Protein AF-A0A968I4R5-F1 (afdb_monomer)

Solvent-accessible surface area (backbone atoms only — not comparable to full-atom values): 8556 Å² total; per-residue (Å²): 134,61,74,70,62,53,52,57,28,50,54,61,32,50,71,33,79,44,60,78,71,83,41,70,59,68,63,34,73,36,62,73,42,78,48,70,32,59,43,68,34,90,46,40,31,41,36,44,30,44,20,51,42,52,37,75,41,46,38,24,43,37,31,27,35,34,74,96,48,98,73,47,40,82,75,45,75,39,83,71,47,54,71,84,60,58,54,73,48,71,50,97,64,67,44,80,44,47,54,68,41,33,40,36,32,38,31,33,28,26,44,18,62,86,52,40,55,70,56,98,91,37,71,48,75,52,60,77,54,44,61,42,89,52,81,85,28,32,47,73,43,73,46,76,45,59,54,73,50,80,86,128

pLDDT: mean 81.91, std 16.86, range [29.95, 98.12]

Sequence (152 aa):
MNWRDACCRIVLLQGCGQTAEQYQKPVGDASKIVSTCDQRNPTDMTLYSIGGHMHLLAKSIKIELNPGTNSAKTLLHIPKWDFHWQGNYWFKTPVQIKRGDVIRTTCVFDNSVANQPVVAGKKTNPKYVMWAEATTDEMCLAILMANVKPNS

Foldseek 3Di:
DDPVQVVQLQVVQVQQVHDPVLLPDDFAPCQKRKDKGKDQAAAKKWFFKKFKAKAQQWAWKWKWKQPPDPPIDTRDTDRGDDNVRRDIDGDPGIDIDGHGIMIMMMTIGGRHQVRADQDPNRGDGTDRAGDGDDNNHIHTDMDTDIDTDDDD

Radius of gyration: 16.51 Å; Cα contacts (8 Å, |Δi|>4): 328; chains: 1; bounding box: 42×30×49 Å

Nearest PDB structures (foldseek):
  4zel-assembly1_A  TM=7.672E-01  e=1.263E-04  Homo sapiens
  4zel-assembly1_B  TM=7.825E-01  e=2.190E-04  Homo sapiens
  8dsn-assembly2_K  TM=8.058E-01  e=1.574E-04  Rattus norvegicus
  2w87-assembly2_B  TM=3.203E-01  e=5.676E-02  Cellvibrio japonicus
  3qd6-assembly2_F  TM=3.121E-01  e=5.127E-01  Homo sapiens

Mean predicted aligned error: 7.57 Å

Secondary structure (DSSP, 8-state):
--HHHHHHHHHHHHHTT--GGGG-PPTBT-S-EEEEEEEE--S-EEEEEEEEE--TTEEEEEEEESTTSTT-EEEEEESS--TT--SEEEEEEEEEE-TT-EEEEEEEE--BSTTPPEETTEEPPP----B-SSTTSB--EEEEEEEEPP--

Structure (mmCIF, N/CA/C/O backbone):
data_AF-A0A968I4R5-F1
#
_entry.id   AF-A0A968I4R5-F1
#
loop_
_atom_site.group_PDB
_atom_site.id
_atom_site.type_symbol
_atom_site.label_atom_id
_atom_site.label_alt_id
_atom_site.label_comp_id
_atom_site.label_asym_id
_atom_site.label_entity_id
_atom_site.label_seq_id
_atom_site.pdbx_PDB_ins_code
_atom_site.Cartn_x
_atom_site.Cartn_y
_atom_site.Cartn_z
_atom_site.occupancy
_atom_site.B_iso_or_equiv
_atom_site.auth_seq_id
_atom_site.auth_comp_id
_atom_site.auth_asym_id
_atom_site.auth_atom_id
_atom_site.pdbx_PDB_model_num
ATOM 1 N N . MET A 1 1 ? 23.078 14.891 -7.868 1.00 44.50 1 MET A N 1
ATOM 2 C CA . MET A 1 1 ? 21.845 14.821 -7.056 1.00 44.50 1 MET A CA 1
ATOM 3 C C . MET A 1 1 ? 21.620 16.216 -6.493 1.00 44.50 1 MET A C 1
ATOM 5 O O . MET A 1 1 ? 22.554 16.752 -5.913 1.00 44.50 1 MET A O 1
ATOM 9 N N . ASN A 1 2 ? 20.489 16.861 -6.787 1.00 36.72 2 ASN A N 1
ATOM 10 C CA . ASN A 1 2 ? 20.220 18.229 -6.334 1.00 36.72 2 ASN A CA 1
ATOM 11 C C . ASN A 1 2 ? 19.786 18.200 -4.857 1.00 36.72 2 ASN A C 1
ATOM 13 O O . ASN A 1 2 ? 19.009 17.333 -4.460 1.00 36.72 2 ASN A O 1
ATOM 17 N N . TRP A 1 3 ? 20.289 19.124 -4.039 1.00 29.95 3 TRP A N 1
ATOM 18 C CA . TRP A 1 3 ? 20.093 19.120 -2.583 1.00 29.95 3 TRP A CA 1
ATOM 19 C C . TRP A 1 3 ? 18.623 19.251 -2.158 1.00 29.95 3 TRP A C 1
ATOM 21 O O . TRP A 1 3 ? 18.229 18.705 -1.130 1.00 29.95 3 TRP A O 1
ATOM 31 N N . ARG A 1 4 ? 17.788 19.913 -2.970 1.00 35.09 4 ARG A N 1
ATOM 32 C CA . ARG A 1 4 ? 16.345 20.052 -2.699 1.00 35.09 4 ARG A CA 1
ATOM 33 C C . ARG A 1 4 ? 15.602 18.714 -2.818 1.00 35.09 4 ARG A C 1
ATOM 35 O O . ARG A 1 4 ? 14.774 18.406 -1.965 1.00 35.09 4 ARG A O 1
ATOM 42 N N . ASP A 1 5 ? 15.962 17.892 -3.803 1.00 48.47 5 ASP A N 1
ATOM 43 C CA . ASP A 1 5 ? 15.320 16.591 -4.049 1.00 48.47 5 ASP A CA 1
ATOM 44 C C . ASP A 1 5 ? 15.723 15.551 -2.996 1.00 48.47 5 ASP A C 1
ATOM 46 O O . ASP A 1 5 ? 14.932 14.681 -2.635 1.00 48.47 5 ASP A O 1
ATOM 50 N N . ALA A 1 6 ? 16.952 15.644 -2.478 1.00 49.66 6 ALA A N 1
ATOM 51 C CA . ALA A 1 6 ? 17.443 14.761 -1.423 1.00 49.66 6 ALA A CA 1
ATOM 52 C C . ALA A 1 6 ? 16.689 14.968 -0.095 1.00 49.66 6 ALA A C 1
ATOM 54 O O . ALA A 1 6 ? 16.321 13.987 0.548 1.00 49.66 6 ALA A O 1
ATOM 55 N N . CYS A 1 7 ? 16.389 16.217 0.286 1.00 51.34 7 CYS A N 1
ATOM 56 C CA . CYS A 1 7 ? 15.609 16.507 1.496 1.00 51.34 7 CYS A CA 1
ATOM 57 C C . CYS A 1 7 ? 14.186 15.936 1.431 1.00 51.34 7 CYS A C 1
ATOM 59 O O . CYS A 1 7 ? 13.752 15.295 2.385 1.00 51.34 7 CYS A O 1
ATOM 61 N N . CYS A 1 8 ? 13.469 16.127 0.316 1.00 50.28 8 CYS A N 1
ATOM 62 C CA . CYS A 1 8 ? 12.085 15.650 0.196 1.00 50.28 8 CYS A CA 1
ATOM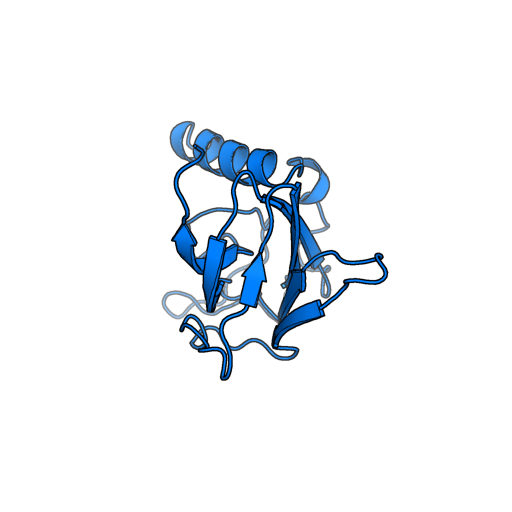 63 C C . CYS A 1 8 ? 12.001 14.114 0.310 1.00 50.28 8 CYS A C 1
ATOM 65 O O . CYS A 1 8 ? 11.150 13.576 1.019 1.00 50.28 8 CYS A O 1
ATOM 67 N N . ARG A 1 9 ? 12.971 13.407 -0.291 1.00 55.38 9 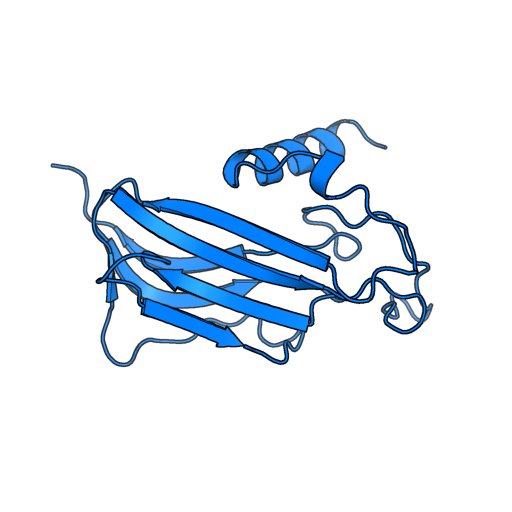ARG A N 1
ATOM 68 C CA . ARG A 1 9 ? 13.118 11.944 -0.185 1.00 55.38 9 ARG A CA 1
ATOM 69 C C . ARG A 1 9 ? 13.327 11.487 1.262 1.00 55.38 9 ARG A C 1
ATOM 71 O O . ARG A 1 9 ? 12.693 10.532 1.696 1.00 55.38 9 ARG A O 1
ATOM 78 N N . ILE A 1 10 ? 14.179 12.174 2.027 1.00 53.97 10 ILE A N 1
ATOM 79 C CA . ILE A 1 10 ? 14.470 11.832 3.432 1.00 53.97 10 ILE A CA 1
ATOM 80 C C . ILE A 1 10 ? 13.241 12.036 4.333 1.00 53.97 10 ILE A C 1
ATOM 82 O O . ILE A 1 10 ? 12.971 11.188 5.182 1.00 53.97 10 ILE A O 1
ATOM 86 N N . VAL A 1 11 ? 12.470 13.110 4.133 1.00 55.56 11 VAL A N 1
ATOM 87 C CA . VAL A 1 11 ? 11.271 13.410 4.943 1.00 55.56 11 VAL A CA 1
ATOM 88 C C . VAL A 1 11 ? 10.209 12.317 4.805 1.00 55.56 11 VAL A C 1
ATOM 90 O O . VAL A 1 11 ? 9.660 11.854 5.806 1.00 55.56 11 VAL A O 1
ATOM 93 N N . LEU A 1 12 ? 9.953 11.854 3.580 1.00 57.41 12 LEU A N 1
ATOM 94 C CA . LEU A 1 12 ? 8.987 10.784 3.334 1.00 57.41 12 LEU A CA 1
ATOM 95 C C . LEU A 1 12 ? 9.438 9.432 3.917 1.00 57.41 12 LEU A C 1
ATOM 97 O O . LEU A 1 12 ? 8.620 8.689 4.459 1.00 57.41 12 LEU A O 1
ATOM 101 N N . LEU A 1 13 ? 10.740 9.132 3.859 1.00 58.12 13 LEU A N 1
ATOM 102 C CA . LEU A 1 13 ? 11.321 7.920 4.449 1.00 58.12 13 LEU A CA 1
ATOM 103 C C . LEU A 1 13 ? 11.180 7.905 5.980 1.00 58.12 13 LEU A C 1
ATOM 105 O O . LEU A 1 13 ? 10.707 6.919 6.551 1.00 58.12 13 LEU A O 1
ATOM 109 N N . GLN A 1 14 ? 11.523 9.016 6.640 1.00 58.19 14 GLN A N 1
ATOM 110 C CA . GLN A 1 14 ? 11.457 9.143 8.099 1.00 58.19 14 GLN A CA 1
ATOM 111 C C . GLN A 1 14 ? 10.031 9.028 8.641 1.00 58.19 14 GLN A C 1
ATOM 113 O O . GLN A 1 14 ? 9.828 8.392 9.675 1.00 58.19 14 GLN A O 1
ATOM 118 N N . GLY A 1 15 ? 9.039 9.572 7.927 1.00 59.47 15 GLY A N 1
ATOM 119 C CA . GLY A 1 15 ? 7.630 9.462 8.312 1.00 59.47 15 GLY A CA 1
ATOM 120 C C . GLY A 1 15 ? 7.158 8.014 8.472 1.00 59.47 15 GLY A C 1
ATOM 121 O O . GLY A 1 15 ? 6.296 7.745 9.300 1.00 59.47 15 GLY A O 1
ATOM 122 N N . CYS A 1 16 ? 7.765 7.076 7.743 1.00 65.62 16 CYS A N 1
ATOM 123 C CA . CYS A 1 16 ? 7.453 5.647 7.760 1.00 65.62 16 CYS A CA 1
ATOM 124 C C . CYS A 1 16 ? 8.448 4.794 8.567 1.00 65.62 16 CYS A C 1
ATOM 126 O O . CYS A 1 16 ? 8.421 3.564 8.464 1.00 65.62 16 CYS A O 1
ATOM 128 N N . GLY A 1 17 ? 9.356 5.423 9.325 1.00 60.22 17 GLY A N 1
ATOM 129 C CA . GLY A 1 17 ? 10.426 4.729 10.046 1.00 60.22 17 GLY A CA 1
ATOM 130 C C . GLY A 1 17 ? 11.403 3.983 9.130 1.00 60.22 17 GLY A C 1
ATOM 131 O O . GLY A 1 17 ? 12.022 3.016 9.570 1.00 60.22 17 GLY A O 1
ATOM 132 N N . GLN A 1 18 ? 11.504 4.387 7.858 1.00 63.94 18 GLN A N 1
ATOM 133 C CA . GLN A 1 18 ? 12.402 3.779 6.880 1.00 63.94 18 GLN A CA 1
ATOM 134 C C . GLN A 1 18 ? 13.712 4.570 6.781 1.00 63.94 18 GLN A C 1
ATOM 136 O O . GLN A 1 18 ? 13.731 5.789 6.971 1.00 63.94 18 GLN A O 1
ATOM 141 N N . THR A 1 19 ? 14.805 3.892 6.436 1.00 59.62 19 THR A N 1
ATOM 142 C CA . THR A 1 19 ? 16.108 4.520 6.169 1.00 59.62 19 THR A CA 1
ATOM 143 C C . THR A 1 19 ? 16.495 4.392 4.695 1.00 59.62 19 THR A C 1
ATOM 145 O O . THR A 1 19 ? 15.963 3.552 3.964 1.00 59.62 19 THR A O 1
ATOM 148 N N . ALA A 1 20 ? 17.422 5.231 4.227 1.00 59.44 20 ALA A N 1
ATOM 149 C CA . ALA A 1 20 ? 17.877 5.197 2.835 1.00 59.44 20 ALA A CA 1
ATOM 150 C C . ALA A 1 20 ? 18.565 3.862 2.479 1.00 59.44 20 ALA A C 1
ATOM 152 O O . ALA A 1 20 ? 18.491 3.407 1.338 1.00 59.44 20 ALA A O 1
ATOM 153 N N . GLU A 1 21 ? 19.183 3.198 3.458 1.00 58.84 21 GLU A N 1
ATOM 154 C CA . GLU A 1 21 ? 19.875 1.915 3.301 1.00 58.84 21 GLU A CA 1
ATOM 155 C C . GLU A 1 21 ? 18.905 0.772 2.971 1.00 58.84 21 GLU A C 1
ATOM 157 O O . GLU A 1 21 ? 19.252 -0.133 2.215 1.00 58.84 21 GLU A O 1
ATOM 162 N N . GLN A 1 22 ? 17.656 0.829 3.453 1.00 54.50 22 GLN A N 1
ATOM 163 C CA . GLN A 1 22 ? 16.633 -0.186 3.158 1.00 54.50 22 GLN A CA 1
ATOM 164 C C . GLN A 1 22 ? 16.226 -0.215 1.670 1.00 54.50 22 GLN A C 1
ATOM 166 O O . GLN A 1 22 ? 15.666 -1.211 1.204 1.00 54.50 22 GLN A O 1
ATOM 171 N N . TYR A 1 23 ? 16.564 0.835 0.911 1.00 55.50 23 TYR A N 1
ATOM 172 C CA . TYR A 1 23 ? 16.318 0.955 -0.529 1.00 55.50 23 TYR A CA 1
ATOM 173 C C . TYR A 1 23 ? 17.567 0.701 -1.394 1.00 55.50 23 TYR A C 1
ATOM 175 O O . TYR A 1 23 ? 17.471 0.676 -2.623 1.00 55.50 23 TYR A O 1
ATOM 183 N N . GLN A 1 24 ? 18.731 0.428 -0.791 1.00 56.66 24 GLN A N 1
ATOM 184 C CA . GLN A 1 24 ? 19.964 0.052 -1.501 1.00 56.66 24 GLN A CA 1
ATOM 185 C C . GLN A 1 24 ? 19.951 -1.431 -1.920 1.00 56.66 24 GLN A C 1
ATOM 187 O O . GLN A 1 24 ? 20.823 -2.215 -1.550 1.00 56.66 24 GLN A O 1
ATOM 192 N N . LYS A 1 25 ? 18.938 -1.853 -2.687 1.00 58.56 25 LYS A N 1
ATOM 193 C CA . LYS A 1 25 ? 18.899 -3.203 -3.281 1.00 58.56 25 LYS A CA 1
ATOM 194 C C . LYS A 1 25 ? 19.614 -3.246 -4.639 1.00 58.56 25 LYS A C 1
ATOM 196 O O . LYS A 1 25 ? 19.682 -2.210 -5.305 1.00 58.56 25 LYS A O 1
ATOM 201 N N . PRO A 1 26 ? 20.113 -4.422 -5.079 1.00 57.59 26 PRO A N 1
ATOM 202 C CA . PRO A 1 26 ? 20.770 -4.563 -6.373 1.00 57.59 26 PRO A CA 1
ATOM 203 C C . PRO A 1 26 ? 19.850 -4.103 -7.501 1.00 57.59 26 PRO A C 1
ATOM 205 O O . PRO A 1 26 ? 18.714 -4.564 -7.645 1.00 57.59 26 PRO A O 1
ATOM 208 N N . VAL A 1 27 ? 20.350 -3.156 -8.283 1.00 64.19 27 VAL A N 1
ATOM 209 C CA . VAL A 1 27 ? 19.656 -2.580 -9.429 1.00 64.19 27 VAL A CA 1
ATOM 210 C C . VAL A 1 27 ? 19.505 -3.655 -10.512 1.00 64.19 27 VAL A C 1
ATOM 212 O O . VAL A 1 27 ? 20.490 -4.268 -10.903 1.00 64.19 27 VAL A O 1
ATOM 215 N N . GLY A 1 28 ? 18.286 -3.877 -11.014 1.00 60.06 28 GLY A N 1
ATOM 216 C CA . GLY A 1 28 ? 18.030 -4.733 -12.183 1.00 60.06 28 GLY A CA 1
ATOM 217 C C . GLY A 1 28 ? 17.744 -6.216 -11.918 1.00 60.06 28 GLY A C 1
ATOM 218 O O . GLY A 1 28 ? 17.086 -6.827 -12.760 1.00 60.06 28 GLY A O 1
ATOM 219 N N . ASP A 1 29 ? 18.116 -6.754 -10.751 1.00 65.94 29 ASP A N 1
ATOM 220 C CA . ASP A 1 29 ? 17.859 -8.162 -10.372 1.00 65.94 29 ASP A CA 1
ATOM 221 C C . ASP A 1 29 ? 16.721 -8.326 -9.349 1.00 65.94 29 ASP A C 1
ATOM 223 O O . ASP A 1 29 ? 16.236 -9.428 -9.083 1.00 65.94 29 ASP A O 1
ATOM 227 N N . ALA A 1 30 ? 16.257 -7.223 -8.759 1.00 68.44 30 ALA A N 1
ATOM 228 C CA . ALA A 1 30 ? 15.234 -7.244 -7.723 1.00 68.44 30 ALA A CA 1
ATOM 229 C C . ALA A 1 30 ? 13.812 -7.318 -8.317 1.00 68.44 30 ALA A C 1
ATOM 231 O O . ALA A 1 30 ? 13.104 -6.313 -8.410 1.00 68.44 30 ALA A O 1
ATOM 232 N N . SER A 1 31 ? 13.370 -8.530 -8.664 1.00 75.31 31 SER A N 1
ATOM 233 C CA . SER A 1 31 ? 11.998 -8.814 -9.128 1.00 75.31 31 SER A CA 1
ATOM 234 C C . SER A 1 31 ? 10.928 -8.707 -8.031 1.00 75.31 31 SER A C 1
ATOM 236 O O . SER A 1 31 ? 9.732 -8.689 -8.320 1.00 75.31 31 SER A O 1
ATOM 238 N N . LYS A 1 32 ? 11.345 -8.628 -6.758 1.00 84.12 32 LYS A N 1
ATOM 239 C CA . LYS A 1 32 ? 10.456 -8.430 -5.608 1.00 84.12 32 LYS A CA 1
ATOM 240 C C . LYS A 1 32 ? 11.100 -7.535 -4.551 1.00 84.12 32 LYS A C 1
ATOM 242 O O . LYS A 1 32 ? 11.882 -7.981 -3.708 1.00 84.12 32 LYS A O 1
ATOM 247 N N . ILE A 1 33 ? 10.724 -6.265 -4.565 1.00 81.94 33 ILE A N 1
ATOM 248 C CA . ILE A 1 33 ? 11.065 -5.286 -3.531 1.00 81.94 33 ILE A CA 1
ATOM 249 C C . ILE A 1 33 ? 9.817 -5.074 -2.684 1.00 81.94 33 ILE A C 1
ATOM 251 O O . ILE A 1 33 ? 8.775 -4.714 -3.218 1.00 81.94 33 ILE A O 1
ATOM 255 N N . VAL A 1 34 ? 9.912 -5.314 -1.378 1.00 84.62 34 VAL A N 1
ATOM 256 C CA . VAL A 1 34 ? 8.811 -5.079 -0.436 1.00 84.62 34 VAL A CA 1
ATOM 257 C C . VAL A 1 34 ? 9.134 -3.832 0.372 1.00 84.62 34 VAL A C 1
ATOM 259 O O . VAL A 1 34 ? 10.227 -3.739 0.925 1.00 84.62 34 VAL A O 1
ATOM 262 N N . SER A 1 35 ? 8.187 -2.902 0.431 1.00 82.31 35 SER A N 1
ATOM 263 C CA . SER A 1 35 ? 8.240 -1.706 1.271 1.00 82.31 35 SER A CA 1
ATOM 264 C C . SER A 1 35 ? 7.046 -1.711 2.218 1.00 82.31 35 SER A C 1
ATOM 266 O O . SER A 1 35 ? 5.942 -2.092 1.823 1.00 82.31 35 SER A O 1
ATOM 268 N N . THR A 1 36 ? 7.268 -1.313 3.467 1.00 85.19 36 THR A N 1
ATOM 269 C CA . THR A 1 36 ? 6.233 -1.253 4.503 1.00 85.19 36 THR A CA 1
ATOM 270 C C . THR A 1 36 ? 6.304 0.072 5.244 1.00 85.19 36 THR A C 1
ATOM 272 O O . THR A 1 36 ? 7.396 0.542 5.547 1.00 85.19 36 THR A O 1
ATOM 275 N N . CYS A 1 37 ? 5.154 0.638 5.588 1.00 86.31 37 CYS A N 1
ATOM 276 C CA . CYS A 1 37 ? 5.047 1.869 6.359 1.00 86.31 37 CYS A CA 1
ATOM 277 C C . CYS A 1 37 ? 3.942 1.740 7.407 1.00 86.31 37 CYS A C 1
ATOM 279 O O . CYS A 1 37 ? 2.782 1.544 7.040 1.00 86.31 37 CYS A O 1
ATOM 281 N N . ASP A 1 38 ? 4.300 1.883 8.683 1.00 89.75 38 ASP A N 1
ATOM 282 C CA . ASP A 1 38 ? 3.351 1.905 9.797 1.00 89.75 38 ASP A CA 1
ATOM 283 C C . ASP A 1 38 ? 3.100 3.342 10.234 1.00 89.75 38 ASP A C 1
ATOM 285 O O . ASP A 1 38 ? 4.019 4.052 10.634 1.00 89.75 38 ASP A O 1
ATOM 289 N N . GLN A 1 39 ? 1.838 3.753 10.194 1.00 89.25 39 GLN A N 1
ATOM 290 C CA . GLN A 1 39 ? 1.386 5.056 10.657 1.00 89.25 39 GLN A CA 1
ATOM 291 C C . GLN A 1 39 ? 0.508 4.872 11.884 1.00 89.25 39 GLN A C 1
ATOM 293 O O . GLN A 1 39 ? -0.572 4.281 11.810 1.00 89.25 39 GLN A O 1
ATOM 298 N N . ARG A 1 40 ? 0.966 5.382 13.030 1.00 91.56 40 ARG A N 1
ATOM 299 C CA . ARG A 1 40 ? 0.148 5.414 14.242 1.00 91.56 40 ARG A CA 1
ATOM 300 C C . ARG A 1 40 ? -0.789 6.607 14.181 1.00 91.56 40 ARG A C 1
ATOM 302 O O . ARG A 1 40 ? -0.353 7.750 14.091 1.00 91.56 40 ARG A O 1
ATOM 309 N N . ASN A 1 41 ? -2.077 6.333 14.280 1.00 91.25 41 ASN A N 1
ATOM 310 C CA . ASN A 1 41 ? -3.105 7.344 14.199 1.00 91.25 41 ASN A CA 1
ATOM 311 C C . ASN A 1 41 ? -3.124 8.236 15.464 1.00 91.25 41 ASN A C 1
ATOM 313 O O . ASN A 1 41 ? -3.319 7.716 16.568 1.00 91.25 41 ASN A O 1
ATOM 317 N N . PRO A 1 42 ? -2.948 9.566 15.357 1.00 90.19 42 PRO A N 1
ATOM 318 C CA . PRO A 1 42 ? -2.836 10.439 16.527 1.00 90.19 42 PRO A CA 1
ATOM 319 C C . PRO A 1 42 ? -4.180 10.829 17.162 1.00 90.19 42 PRO A C 1
ATOM 321 O O . PRO A 1 42 ? -4.173 11.394 18.259 1.00 90.19 42 PRO A O 1
ATOM 324 N N . THR A 1 43 ? -5.314 10.555 16.510 1.00 93.12 43 THR A N 1
ATOM 325 C CA . THR A 1 43 ? -6.644 11.037 16.926 1.00 93.12 43 THR A CA 1
ATOM 326 C C . THR A 1 43 ? -7.773 10.137 16.423 1.00 93.12 43 THR A C 1
ATOM 328 O O . THR A 1 43 ? -7.590 9.407 15.461 1.00 93.12 43 THR A O 1
ATOM 331 N N . ASP A 1 44 ? -8.952 10.168 17.036 1.00 95.12 44 ASP A N 1
ATOM 332 C CA . ASP A 1 44 ? -10.096 9.394 16.548 1.00 95.12 44 ASP A CA 1
ATOM 333 C C . ASP A 1 44 ? -10.566 9.905 15.173 1.00 95.12 44 ASP A C 1
ATOM 335 O O . ASP A 1 44 ? -10.759 11.103 14.964 1.00 95.12 44 ASP A O 1
ATOM 339 N N . MET A 1 45 ? -10.821 8.996 14.230 1.00 95.44 45 MET A N 1
ATOM 340 C CA . MET A 1 45 ? -11.368 9.348 12.919 1.00 95.44 45 MET A CA 1
ATOM 341 C C . MET A 1 45 ? -12.386 8.323 12.410 1.00 95.44 45 MET A C 1
ATOM 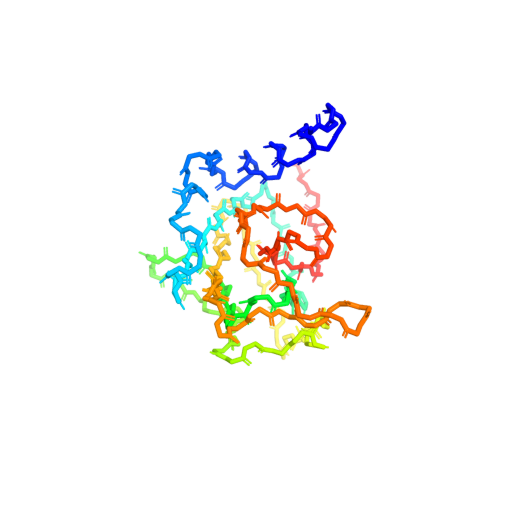343 O O . MET A 1 45 ? -12.393 7.151 12.792 1.00 95.44 45 MET A O 1
ATOM 347 N N . THR A 1 46 ? -13.254 8.771 11.508 1.00 97.25 46 THR A N 1
ATOM 348 C CA . THR A 1 46 ? -14.152 7.907 10.736 1.00 97.25 46 THR A CA 1
ATOM 349 C C . THR A 1 46 ? -13.711 7.910 9.280 1.00 97.25 46 THR A C 1
ATOM 351 O O . THR A 1 46 ? -13.777 8.943 8.619 1.00 97.25 46 THR A O 1
ATOM 354 N N . LEU A 1 47 ? -13.269 6.755 8.791 1.00 97.00 47 LEU A N 1
ATOM 355 C CA . LEU A 1 47 ? -12.747 6.546 7.446 1.00 97.00 47 LEU A CA 1
ATOM 356 C C . LEU A 1 47 ? -13.873 6.156 6.474 1.00 97.00 47 LEU A C 1
ATOM 358 O O . LEU A 1 47 ? -14.570 5.164 6.697 1.00 97.00 47 LEU A O 1
ATOM 362 N N . TYR A 1 48 ? -14.023 6.911 5.383 1.00 97.94 48 TYR A N 1
ATOM 363 C CA . TYR A 1 48 ? -15.080 6.718 4.376 1.00 97.94 48 TYR A CA 1
ATOM 364 C C . TYR A 1 48 ? -14.580 6.057 3.096 1.00 97.94 48 TYR A C 1
ATOM 366 O O . TYR A 1 48 ? -15.267 5.207 2.526 1.00 97.94 48 TYR A O 1
ATOM 374 N N . SER A 1 49 ? -13.374 6.411 2.660 1.00 97.81 49 SER A N 1
ATOM 375 C CA . SER A 1 49 ? -12.726 5.776 1.518 1.00 97.81 49 SER A CA 1
ATOM 376 C C . SER A 1 49 ? -11.229 5.643 1.733 1.00 97.81 49 SER A C 1
ATOM 378 O O . SER A 1 49 ? -10.632 6.354 2.546 1.00 97.81 49 SER A O 1
ATOM 380 N N . ILE A 1 50 ? -10.632 4.736 0.971 1.00 97.50 50 ILE A N 1
ATOM 381 C CA . ILE A 1 50 ? -9.202 4.471 0.975 1.00 97.50 50 ILE A CA 1
ATOM 382 C C . ILE A 1 50 ? -8.686 4.331 -0.456 1.00 97.50 50 ILE A C 1
ATOM 384 O O . ILE A 1 50 ? -9.326 3.692 -1.287 1.00 97.50 50 ILE A O 1
ATOM 388 N N . GLY A 1 51 ? -7.536 4.921 -0.744 1.00 96.56 51 GLY A N 1
ATOM 389 C CA . GLY A 1 51 ? -6.827 4.800 -2.011 1.00 96.56 51 GLY A CA 1
ATOM 390 C C . GLY A 1 51 ? -5.421 4.262 -1.788 1.00 96.56 51 GLY A C 1
ATOM 391 O O . GLY A 1 51 ? -4.809 4.504 -0.746 1.00 96.56 51 GLY A O 1
ATOM 392 N N . GLY A 1 52 ? -4.914 3.524 -2.769 1.00 94.38 52 GLY A N 1
ATOM 393 C CA . GLY A 1 52 ? -3.487 3.252 -2.888 1.00 94.38 52 GLY A CA 1
ATOM 394 C C . GLY A 1 52 ? -2.851 4.258 -3.839 1.00 94.38 52 GLY A C 1
ATOM 395 O O . GLY A 1 52 ? -3.494 4.645 -4.811 1.00 94.38 52 GLY A O 1
ATOM 396 N N . HIS A 1 53 ? -1.607 4.658 -3.586 1.00 91.69 53 HIS A N 1
ATOM 397 C CA . HIS A 1 53 ? -0.824 5.430 -4.549 1.00 91.69 53 HIS A CA 1
ATOM 398 C C . HIS A 1 53 ? 0.572 4.841 -4.721 1.00 91.69 53 HIS A C 1
ATOM 400 O O . HIS A 1 53 ? 1.339 4.742 -3.757 1.00 91.69 53 HIS A O 1
ATOM 406 N N . MET A 1 54 ? 0.875 4.428 -5.952 1.00 90.06 54 MET A N 1
ATOM 407 C CA . MET A 1 54 ? 2.147 3.817 -6.345 1.00 90.06 54 MET A CA 1
ATOM 408 C C . MET A 1 54 ? 2.499 4.176 -7.790 1.00 90.06 54 MET A C 1
ATOM 410 O O . MET A 1 54 ? 1.595 4.468 -8.575 1.00 90.06 54 MET A O 1
ATOM 414 N N . HIS A 1 55 ? 3.779 4.122 -8.171 1.00 89.38 55 HIS A N 1
ATOM 415 C CA . HIS A 1 55 ? 4.201 4.444 -9.537 1.00 89.38 55 HIS A CA 1
ATOM 416 C C . HIS A 1 55 ? 4.296 3.180 -10.413 1.00 89.38 55 HIS A C 1
ATOM 418 O O . HIS A 1 55 ? 3.478 2.265 -10.294 1.00 89.38 55 HIS A O 1
ATOM 424 N N . LEU A 1 56 ? 5.198 3.174 -11.396 1.00 87.69 56 LEU A N 1
ATOM 425 C CA . LEU A 1 56 ? 5.134 2.289 -12.562 1.00 87.69 56 LEU A CA 1
ATOM 426 C C . LEU A 1 56 ? 5.735 0.897 -12.320 1.00 87.69 56 LEU A C 1
ATOM 428 O O . LEU A 1 56 ? 5.390 -0.045 -13.032 1.00 87.69 56 LEU A O 1
ATOM 432 N N . LEU A 1 57 ? 6.609 0.738 -11.324 1.00 89.38 57 LEU A N 1
ATOM 433 C CA . LEU A 1 57 ? 7.207 -0.554 -10.963 1.00 89.38 57 LEU A CA 1
ATOM 434 C C . LEU A 1 57 ? 6.341 -1.346 -9.977 1.00 89.38 57 LEU A C 1
ATOM 436 O O . LEU A 1 57 ? 6.656 -2.493 -9.651 1.00 89.38 57 LEU A O 1
ATOM 440 N N . ALA A 1 58 ? 5.257 -0.743 -9.496 1.00 90.38 58 ALA A N 1
ATOM 441 C CA . ALA A 1 58 ? 4.317 -1.320 -8.555 1.00 90.38 58 ALA A CA 1
ATOM 442 C C . ALA A 1 58 ? 3.662 -2.614 -9.064 1.00 90.38 58 ALA A C 1
ATOM 444 O O . ALA A 1 58 ? 3.257 -2.732 -10.219 1.00 90.38 58 ALA A O 1
ATOM 445 N N . LYS A 1 59 ? 3.523 -3.590 -8.163 1.00 94.12 59 LYS A N 1
ATOM 446 C CA . LYS A 1 59 ? 2.895 -4.896 -8.416 1.00 94.12 59 LYS A CA 1
ATOM 447 C C . LYS A 1 59 ? 1.735 -5.197 -7.489 1.00 94.12 59 LYS A C 1
ATOM 449 O O . LYS A 1 59 ? 0.785 -5.847 -7.916 1.00 94.12 59 LYS A O 1
ATOM 454 N N . SER A 1 60 ? 1.775 -4.724 -6.248 1.00 96.50 60 SER A N 1
ATOM 455 C CA . SER A 1 60 ? 0.650 -4.874 -5.326 1.00 96.50 60 SER A CA 1
ATOM 456 C C . SER A 1 60 ? 0.707 -3.864 -4.196 1.00 96.50 60 SER A C 1
ATOM 458 O O . SER A 1 60 ? 1.801 -3.525 -3.739 1.00 96.50 60 SER A O 1
ATOM 460 N N . ILE A 1 61 ? -0.463 -3.515 -3.666 1.00 96.81 61 ILE A N 1
ATOM 461 C CA . ILE A 1 61 ? -0.608 -2.775 -2.412 1.00 96.81 61 ILE A CA 1
ATOM 462 C C . ILE A 1 61 ? -1.572 -3.489 -1.474 1.00 96.81 61 ILE A C 1
ATOM 464 O O . ILE A 1 61 ? -2.606 -4.022 -1.887 1.00 96.81 61 ILE A O 1
ATOM 468 N N . LYS A 1 62 ? -1.238 -3.477 -0.188 1.00 98.06 62 LYS A N 1
ATOM 469 C CA . LYS A 1 62 ? -2.094 -3.933 0.899 1.00 98.06 62 LYS A CA 1
ATOM 470 C C . LYS A 1 62 ? -2.074 -2.891 2.008 1.00 98.06 62 LYS A C 1
ATOM 472 O O . LYS A 1 62 ? -1.001 -2.477 2.435 1.00 98.06 62 LYS A O 1
ATOM 477 N N . ILE A 1 63 ? -3.250 -2.481 2.466 1.00 97.81 63 ILE A N 1
ATOM 478 C CA . ILE A 1 63 ? -3.412 -1.550 3.580 1.00 97.81 63 ILE A CA 1
ATOM 479 C C . ILE A 1 63 ? -4.206 -2.243 4.677 1.00 97.81 63 ILE A C 1
ATOM 481 O O . ILE A 1 63 ? -5.291 -2.778 4.432 1.00 97.81 63 ILE A O 1
ATOM 485 N N . GLU A 1 64 ? -3.658 -2.244 5.884 1.00 98.06 64 GLU A N 1
ATOM 486 C CA . GLU A 1 64 ? -4.188 -2.970 7.034 1.00 98.06 64 GLU A CA 1
ATOM 487 C C . GLU A 1 64 ? -4.313 -2.053 8.244 1.00 98.06 64 GLU A C 1
ATOM 489 O O . GLU A 1 64 ? -3.447 -1.223 8.496 1.00 98.06 64 GLU A O 1
ATOM 494 N N . LEU A 1 65 ? -5.381 -2.240 9.011 1.00 98.12 65 LEU A N 1
ATOM 495 C CA . LEU A 1 65 ? -5.578 -1.667 10.333 1.00 98.12 65 LEU A CA 1
ATOM 496 C C . LEU A 1 65 ? -5.139 -2.685 11.384 1.00 98.12 65 LEU A C 1
ATOM 498 O O . LEU A 1 65 ? -5.559 -3.838 11.319 1.00 98.12 65 LEU A O 1
ATOM 502 N N . ASN A 1 66 ? -4.338 -2.243 12.348 1.00 97.56 66 ASN A N 1
ATOM 503 C CA . ASN A 1 66 ? -3.841 -3.004 13.491 1.00 97.56 66 ASN A CA 1
ATOM 504 C C . ASN A 1 66 ? -3.283 -4.394 13.117 1.00 97.56 66 ASN A C 1
ATOM 506 O O . ASN A 1 66 ? -3.703 -5.400 13.690 1.00 97.56 66 ASN A O 1
ATOM 510 N N . PRO A 1 67 ? -2.356 -4.495 12.144 1.00 96.75 67 PRO A N 1
ATOM 511 C CA . PRO A 1 67 ? -1.815 -5.789 11.735 1.00 96.75 67 PRO A CA 1
ATOM 512 C C . PRO A 1 67 ? -1.142 -6.512 12.912 1.00 96.75 67 PRO A C 1
ATOM 514 O O . PRO A 1 67 ? -0.410 -5.9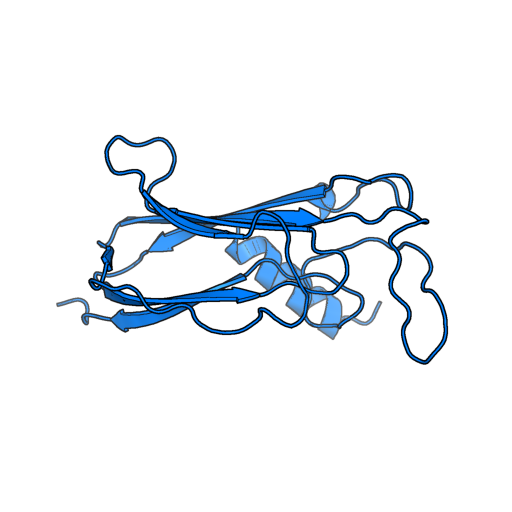06 13.691 1.00 96.75 67 PRO A O 1
ATOM 517 N N . GLY A 1 68 ? -1.361 -7.825 13.016 1.00 95.31 68 GLY A N 1
ATOM 518 C CA . GLY A 1 68 ? -0.774 -8.660 14.073 1.00 95.31 68 GLY A CA 1
ATOM 519 C C . GLY A 1 68 ? -1.484 -8.588 15.429 1.00 95.31 68 GLY A C 1
ATOM 520 O O . GLY A 1 68 ? -1.015 -9.208 16.379 1.00 95.31 68 GLY A O 1
ATOM 521 N N . THR A 1 69 ? -2.607 -7.872 15.536 1.00 96.25 69 THR A N 1
ATOM 522 C CA . THR A 1 69 ? -3.463 -7.869 16.731 1.00 96.25 69 THR A CA 1
ATOM 523 C C . THR A 1 69 ? -4.759 -8.650 16.484 1.00 96.25 69 THR A C 1
ATOM 525 O O . THR A 1 69 ? -5.110 -8.973 15.348 1.00 96.25 69 THR A O 1
ATOM 528 N N . ASN A 1 70 ? -5.535 -8.888 17.544 1.00 95.25 70 ASN A N 1
ATOM 529 C CA . ASN A 1 70 ? -6.875 -9.479 17.431 1.00 95.25 70 ASN A CA 1
ATOM 530 C C . ASN A 1 70 ? -7.895 -8.558 16.730 1.00 95.25 70 ASN A C 1
ATOM 532 O O . ASN A 1 70 ? -8.970 -9.017 16.355 1.00 95.25 70 ASN A O 1
ATOM 536 N N . SER A 1 71 ? -7.582 -7.267 16.562 1.00 94.06 71 SER A N 1
ATOM 537 C CA . SER A 1 71 ? -8.412 -6.285 15.852 1.00 94.06 71 SER A CA 1
ATOM 538 C C . SER A 1 71 ? -7.947 -6.035 14.413 1.00 94.06 71 SER A C 1
ATOM 540 O O . SER A 1 71 ? -8.417 -5.089 13.776 1.00 94.06 71 SER A O 1
ATOM 542 N N . ALA A 1 72 ? -7.039 -6.871 13.894 1.00 97.25 72 ALA A N 1
ATOM 543 C CA . ALA A 1 72 ? -6.498 -6.731 12.552 1.00 97.25 72 ALA A CA 1
ATOM 544 C C . ALA A 1 72 ? -7.599 -6.756 11.481 1.00 97.25 72 ALA A C 1
ATOM 546 O O . ALA A 1 72 ? -8.449 -7.649 11.446 1.00 97.25 72 ALA A O 1
ATOM 547 N N . LYS A 1 73 ? -7.557 -5.792 10.558 1.00 97.38 73 LYS A N 1
ATOM 548 C CA . LYS A 1 73 ? -8.499 -5.699 9.437 1.00 97.38 73 LYS A CA 1
ATOM 549 C C . LYS A 1 73 ? -7.789 -5.256 8.167 1.00 97.38 73 LYS A C 1
ATOM 551 O O . LYS A 1 73 ? -7.115 -4.235 8.149 1.00 97.38 73 LYS A O 1
ATOM 556 N N . THR A 1 74 ? -7.995 -5.972 7.065 1.00 97.88 74 THR A N 1
ATOM 557 C CA . THR A 1 74 ? -7.584 -5.480 5.741 1.00 97.88 74 THR A CA 1
ATOM 558 C C . THR A 1 74 ? -8.547 -4.384 5.281 1.00 97.88 74 THR A C 1
ATOM 560 O O . THR A 1 74 ? -9.756 -4.604 5.211 1.00 97.88 74 THR A O 1
ATOM 563 N N . LEU A 1 75 ? -8.009 -3.199 4.991 1.00 97.88 75 LEU A N 1
ATOM 564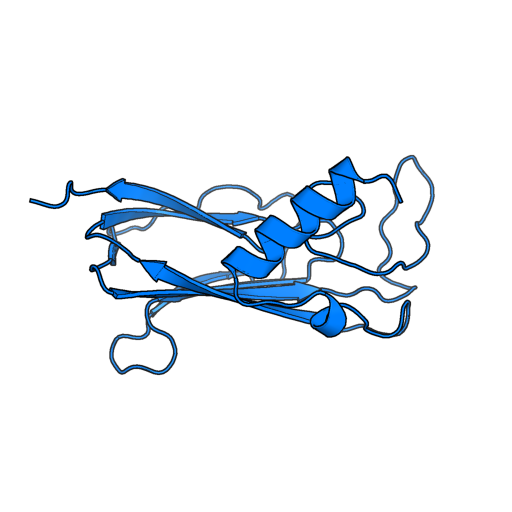 C CA . LEU A 1 75 ? -8.755 -2.033 4.512 1.00 97.88 75 LEU A CA 1
ATOM 565 C C . LEU A 1 75 ? -8.775 -1.966 2.980 1.00 97.88 75 LEU A C 1
ATOM 567 O O . LEU A 1 75 ? -9.813 -1.675 2.396 1.00 97.88 75 LEU A O 1
ATOM 571 N N . LEU A 1 76 ? -7.645 -2.271 2.339 1.00 98.06 76 LEU A N 1
ATOM 572 C CA . LEU A 1 76 ? -7.508 -2.363 0.885 1.00 98.06 76 LEU A CA 1
ATOM 573 C C . LEU A 1 76 ? -6.511 -3.469 0.545 1.00 98.06 76 LEU A C 1
ATOM 575 O O . LEU A 1 76 ? -5.475 -3.592 1.194 1.00 98.06 76 LEU A O 1
ATOM 579 N N . HIS A 1 77 ? -6.794 -4.261 -0.484 1.00 97.88 77 HIS A N 1
ATOM 580 C CA . HIS A 1 77 ? -5.834 -5.224 -1.011 1.00 97.88 77 HIS A CA 1
ATOM 581 C C . HIS A 1 77 ? -5.989 -5.341 -2.522 1.00 97.88 77 HIS A C 1
ATOM 583 O O . HIS A 1 77 ? -6.996 -5.844 -3.017 1.00 97.88 77 HIS A O 1
ATOM 589 N N . ILE A 1 78 ? -4.972 -4.876 -3.240 1.00 97.88 78 ILE A N 1
ATOM 590 C CA . ILE A 1 78 ? -4.877 -4.957 -4.693 1.00 97.88 78 ILE A CA 1
ATOM 591 C C . ILE A 1 78 ? -3.651 -5.825 -5.004 1.00 97.88 78 ILE A C 1
ATOM 593 O O . ILE A 1 78 ? -2.527 -5.319 -5.015 1.00 97.88 78 ILE A O 1
ATOM 597 N N . PRO A 1 79 ? -3.836 -7.142 -5.220 1.00 97.06 79 PRO A N 1
ATOM 598 C CA . PRO A 1 79 ? -2.731 -8.086 -5.414 1.00 97.06 79 PRO A CA 1
ATOM 599 C C . PRO A 1 79 ? -2.081 -7.995 -6.803 1.00 97.06 79 PRO A C 1
ATOM 601 O O . PRO A 1 79 ? -1.021 -8.575 -7.017 1.00 97.06 79 PRO A O 1
ATOM 604 N N . LYS A 1 80 ? -2.732 -7.308 -7.749 1.00 96.50 80 LYS A N 1
ATOM 605 C CA . LYS A 1 80 ? -2.238 -7.036 -9.103 1.00 96.50 80 LYS A CA 1
ATOM 606 C C . LYS A 1 80 ? -2.488 -5.569 -9.414 1.00 96.50 80 LYS A C 1
ATOM 608 O O . LYS A 1 80 ? -3.550 -5.228 -9.912 1.00 96.50 80 LYS A O 1
ATOM 613 N N . TRP A 1 81 ? -1.561 -4.714 -9.015 1.00 95.44 81 TRP A N 1
ATOM 614 C CA . TRP A 1 81 ? -1.675 -3.273 -9.196 1.00 95.44 81 TRP A CA 1
ATOM 615 C C . TRP A 1 81 ? -1.680 -2.889 -10.679 1.00 95.44 81 TRP A C 1
ATOM 617 O O . TRP A 1 81 ? -0.894 -3.423 -11.462 1.00 95.44 81 TRP A O 1
ATOM 627 N N . ASP A 1 82 ? -2.538 -1.933 -11.028 1.00 93.69 82 ASP A N 1
ATOM 628 C CA . ASP A 1 82 ? -2.504 -1.202 -12.291 1.00 93.69 82 ASP A CA 1
ATOM 629 C C . ASP A 1 82 ? -2.238 0.272 -11.975 1.00 93.69 82 ASP A C 1
ATOM 631 O O . ASP A 1 82 ? -2.856 0.838 -11.070 1.00 93.69 82 ASP A O 1
ATOM 635 N N . PHE A 1 83 ? -1.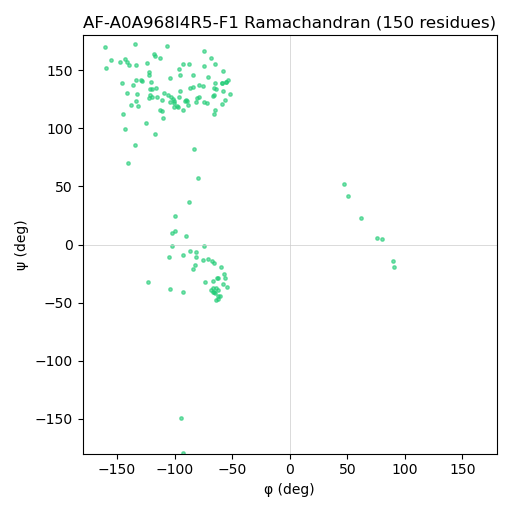333 0.906 -12.722 1.00 90.25 83 PHE A N 1
ATOM 636 C CA . PHE A 1 83 ? -0.973 2.309 -12.517 1.00 90.25 83 PHE A CA 1
ATOM 637 C C . PHE A 1 83 ? -2.175 3.262 -12.597 1.00 90.25 83 PHE A C 1
ATOM 639 O O . PHE A 1 83 ? -2.138 4.323 -11.982 1.00 90.25 83 PHE A O 1
ATOM 646 N N . HIS A 1 84 ? -3.249 2.902 -13.302 1.00 92.12 84 HIS A N 1
ATOM 647 C CA . HIS A 1 84 ? -4.458 3.721 -13.411 1.00 92.12 84 HIS A CA 1
ATOM 648 C C . HIS A 1 84 ? -5.402 3.575 -12.208 1.00 92.12 84 HIS A C 1
ATOM 650 O O . HIS A 1 84 ? -6.381 4.312 -12.101 1.00 92.12 84 HIS A O 1
ATOM 656 N N . TRP A 1 85 ? -5.130 2.665 -11.269 1.00 95.19 85 TRP A N 1
ATOM 657 C CA . TRP A 1 85 ? -5.973 2.415 -10.093 1.00 95.19 85 TRP A CA 1
ATOM 658 C C . TRP A 1 85 ? -5.641 3.312 -8.892 1.00 95.19 85 TRP A C 1
ATOM 660 O O . TRP A 1 85 ? -5.776 2.900 -7.742 1.00 95.19 85 TRP A O 1
ATOM 670 N N . GLN A 1 86 ? -5.284 4.570 -9.161 1.00 90.94 86 GLN A N 1
ATOM 671 C CA . GLN A 1 86 ? -4.963 5.607 -8.162 1.00 90.94 86 GLN A CA 1
ATOM 672 C C . GLN A 1 86 ? -6.201 6.176 -7.440 1.00 90.94 86 GLN A C 1
ATOM 674 O O . GLN A 1 86 ? -6.090 7.092 -6.627 1.00 90.94 86 GLN A O 1
ATOM 679 N N . GLY A 1 87 ? -7.401 5.709 -7.795 1.00 91.31 87 GLY A N 1
ATOM 680 C CA . GLY A 1 87 ? -8.662 6.216 -7.263 1.00 91.31 87 GLY A CA 1
ATOM 681 C C . GLY A 1 87 ? -8.959 5.765 -5.831 1.00 91.31 87 GLY A C 1
ATOM 682 O O . GLY A 1 87 ? -8.365 4.827 -5.298 1.00 91.31 87 GLY A O 1
ATOM 683 N N . ASN A 1 88 ? -9.947 6.421 -5.222 1.00 92.75 88 ASN A N 1
ATOM 684 C CA . ASN A 1 88 ? -10.470 6.048 -3.911 1.00 92.75 88 ASN A CA 1
ATOM 685 C C . ASN A 1 88 ? -11.520 4.933 -4.017 1.00 92.75 88 ASN A C 1
ATOM 687 O O . ASN A 1 88 ? -12.461 5.016 -4.807 1.00 92.75 88 ASN A O 1
ATOM 691 N N . TYR A 1 89 ? -11.408 3.942 -3.138 1.00 96.69 89 TYR A N 1
ATOM 692 C CA . TYR A 1 89 ? -12.383 2.877 -2.931 1.00 96.69 89 TYR A CA 1
ATOM 693 C C . TYR A 1 89 ? -13.220 3.184 -1.692 1.00 96.69 89 TYR A C 1
ATOM 695 O O . TYR A 1 89 ? -12.689 3.380 -0.597 1.00 96.69 89 TYR A O 1
ATOM 703 N N . TRP A 1 90 ? -14.538 3.233 -1.860 1.00 97.75 90 TRP A N 1
ATOM 704 C CA . TRP A 1 90 ? -15.471 3.584 -0.791 1.00 97.75 90 TRP A CA 1
ATOM 705 C C . TRP A 1 90 ? -15.871 2.363 0.032 1.00 97.75 90 TRP A C 1
ATOM 707 O O . TRP A 1 90 ? -16.216 1.311 -0.512 1.00 97.75 90 TRP A O 1
ATOM 717 N N . PHE A 1 91 ? -15.872 2.507 1.356 1.00 97.44 91 PHE A N 1
ATOM 718 C CA . PHE A 1 91 ? -16.366 1.453 2.232 1.00 97.44 91 PHE A CA 1
ATOM 719 C C . PHE A 1 91 ? -17.895 1.409 2.205 1.00 97.44 91 PHE A C 1
ATOM 721 O O . PHE A 1 91 ? -18.554 2.435 2.347 1.00 97.44 91 PHE A O 1
ATOM 728 N N . LYS A 1 92 ? -18.473 0.200 2.127 1.00 96.62 92 LYS A N 1
ATOM 729 C CA . LYS A 1 92 ? -19.926 0.001 2.320 1.00 96.62 92 LYS A CA 1
ATOM 730 C C . LYS A 1 92 ? -20.395 0.501 3.690 1.00 96.62 92 LYS A C 1
ATOM 732 O O . LYS A 1 92 ? -21.509 0.987 3.833 1.00 96.62 92 LYS A O 1
ATOM 737 N N . THR A 1 93 ? -19.533 0.365 4.694 1.00 96.69 93 THR A N 1
ATOM 738 C CA . THR A 1 93 ? -19.752 0.851 6.054 1.00 96.69 93 THR A CA 1
ATOM 739 C C . THR A 1 93 ? -18.487 1.577 6.504 1.00 96.69 93 THR A C 1
ATOM 741 O O . THR A 1 93 ? -17.425 0.946 6.481 1.00 96.69 93 THR A O 1
ATOM 744 N N . PRO A 1 94 ? -18.568 2.861 6.907 1.00 97.38 94 PRO A N 1
ATOM 745 C CA . PRO A 1 94 ? -17.402 3.614 7.358 1.00 97.38 94 PRO A CA 1
ATOM 746 C C . PRO A 1 94 ? -16.642 2.891 8.472 1.00 97.38 94 PRO A C 1
ATOM 748 O O . PRO A 1 94 ? -17.240 2.277 9.359 1.00 97.38 94 PRO A O 1
ATOM 751 N N . VAL A 1 95 ? -15.314 2.965 8.433 1.00 97.44 95 VAL A N 1
ATOM 752 C CA . VAL A 1 95 ? -14.443 2.291 9.400 1.00 97.44 95 VAL A CA 1
ATOM 753 C C . VAL A 1 95 ? -14.065 3.270 10.504 1.00 97.44 95 VAL A C 1
ATOM 755 O O . VAL A 1 95 ? -13.585 4.368 10.236 1.00 97.44 95 VAL A O 1
ATOM 758 N N . GLN A 1 96 ? -14.281 2.879 11.757 1.00 96.75 96 GLN A N 1
ATOM 759 C CA . GLN A 1 96 ? -13.805 3.650 12.901 1.00 96.75 96 GLN A CA 1
ATOM 760 C C . GLN A 1 96 ? -12.328 3.347 13.127 1.00 96.75 96 GLN A C 1
ATOM 762 O O . GLN A 1 96 ? -11.962 2.182 13.263 1.00 96.75 96 GLN A O 1
ATOM 767 N N . ILE A 1 97 ? -11.510 4.394 13.175 1.00 95.81 97 ILE A N 1
ATOM 768 C CA . ILE A 1 97 ? -10.099 4.314 13.541 1.00 95.81 97 ILE A CA 1
ATOM 769 C C . ILE A 1 97 ? -9.941 5.096 14.840 1.00 95.81 97 ILE A C 1
ATOM 771 O O . ILE A 1 97 ? -10.364 6.250 14.945 1.00 95.81 97 ILE A O 1
ATOM 775 N N . LYS A 1 98 ? -9.364 4.462 15.850 1.00 95.75 98 LYS A N 1
ATOM 776 C CA . LYS A 1 98 ? -9.128 5.059 17.158 1.00 95.75 98 LYS A CA 1
ATOM 777 C C . LYS A 1 98 ? -7.748 5.676 17.242 1.00 95.75 98 LYS A C 1
ATOM 779 O O . LYS A 1 98 ? -6.820 5.288 16.528 1.00 95.75 98 LYS A O 1
ATOM 784 N N . ARG A 1 99 ? -7.599 6.649 18.136 1.00 95.00 99 ARG A N 1
ATOM 785 C CA . ARG A 1 99 ? -6.285 7.124 18.557 1.00 95.00 99 ARG A CA 1
ATOM 786 C C . ARG A 1 99 ? -5.431 5.935 19.001 1.00 95.00 99 ARG A C 1
ATOM 788 O O . ARG A 1 99 ? -5.857 5.130 19.821 1.00 95.00 99 ARG A O 1
ATOM 795 N N . GLY A 1 100 ? -4.217 5.850 18.474 1.00 94.81 100 GLY A N 1
ATOM 796 C CA . GLY A 1 100 ? -3.274 4.777 18.768 1.00 94.81 100 GLY A CA 1
ATOM 797 C C . GLY A 1 100 ? -3.374 3.564 17.845 1.00 94.81 100 GLY A C 1
ATOM 798 O O . GLY A 1 100 ? -2.406 2.802 17.820 1.00 94.81 100 GLY A O 1
ATOM 799 N N . ASP A 1 101 ? -4.447 3.415 17.058 1.00 96.62 101 ASP A N 1
ATOM 800 C CA . ASP A 1 101 ? -4.507 2.394 16.007 1.00 96.62 101 ASP A CA 1
ATOM 801 C C . ASP A 1 101 ? -3.350 2.576 15.013 1.00 96.62 101 ASP A C 1
ATOM 803 O O . ASP A 1 101 ? -2.879 3.690 14.771 1.00 96.62 101 ASP A O 1
ATOM 807 N N . VAL A 1 102 ? -2.889 1.477 14.423 1.00 95.81 102 VAL A N 1
ATOM 808 C CA . VAL A 1 102 ? -1.795 1.466 13.447 1.00 95.81 102 VAL A CA 1
ATOM 809 C C . VAL A 1 102 ? -2.343 1.118 12.073 1.00 95.81 102 VAL A C 1
ATOM 811 O O . VAL A 1 102 ? -2.946 0.065 11.895 1.00 95.81 102 VAL A O 1
ATOM 814 N N . ILE A 1 103 ? -2.097 1.974 11.087 1.00 95.88 103 ILE A N 1
ATOM 815 C CA . ILE A 1 103 ? -2.358 1.676 9.680 1.00 95.88 103 ILE A CA 1
ATOM 816 C C . ILE A 1 103 ? -1.034 1.287 9.030 1.00 95.88 103 ILE A C 1
ATOM 818 O O . ILE A 1 103 ? -0.109 2.094 8.978 1.00 95.88 103 ILE A O 1
ATOM 822 N N . ARG A 1 104 ? -0.945 0.055 8.527 1.00 95.00 104 ARG A N 1
ATOM 823 C CA . ARG A 1 104 ? 0.206 -0.443 7.770 1.00 95.00 104 ARG A CA 1
ATOM 824 C C . ARG A 1 104 ? -0.095 -0.427 6.286 1.00 95.00 104 ARG A C 1
ATOM 826 O O . ARG A 1 104 ? -1.039 -1.077 5.845 1.00 95.00 104 ARG A O 1
ATOM 833 N N . THR A 1 105 ? 0.763 0.225 5.518 1.00 94.62 105 THR A N 1
ATOM 834 C CA . THR A 1 105 ? 0.784 0.132 4.055 1.00 94.62 105 THR A CA 1
ATOM 835 C C . THR A 1 105 ? 1.935 -0.772 3.643 1.00 94.62 105 THR A C 1
ATOM 837 O O . THR A 1 105 ? 3.064 -0.559 4.069 1.00 94.62 105 THR A O 1
ATOM 840 N N . THR A 1 106 ? 1.655 -1.794 2.840 1.00 93.19 106 THR A N 1
ATOM 841 C CA . THR A 1 106 ? 2.647 -2.721 2.288 1.00 93.19 106 THR A CA 1
ATOM 842 C C . THR A 1 106 ? 2.571 -2.693 0.774 1.00 93.19 106 THR A C 1
ATOM 844 O O . THR A 1 106 ? 1.511 -2.944 0.202 1.00 93.19 106 THR A O 1
ATOM 847 N N . CYS A 1 107 ? 3.703 -2.446 0.131 1.00 91.38 107 CYS A N 1
ATOM 848 C CA . CYS A 1 107 ? 3.827 -2.385 -1.313 1.00 91.38 107 CYS A CA 1
ATOM 849 C C . CYS A 1 107 ? 4.854 -3.375 -1.825 1.00 91.38 107 CYS A C 1
ATOM 851 O O . CYS A 1 107 ? 5.879 -3.615 -1.185 1.00 91.38 107 CYS A O 1
ATOM 853 N N . VAL A 1 108 ? 4.587 -3.911 -3.010 1.00 90.44 108 VAL A N 1
ATOM 854 C CA . VAL A 1 108 ? 5.532 -4.740 -3.751 1.00 90.44 108 VAL A CA 1
ATOM 855 C C . VAL A 1 108 ? 5.833 -4.073 -5.080 1.00 90.44 108 VAL A C 1
ATOM 857 O O . VAL A 1 108 ? 4.907 -3.661 -5.777 1.00 90.44 108 VAL A O 1
ATOM 860 N N . PHE A 1 109 ? 7.113 -4.016 -5.429 1.00 87.31 109 PHE A N 1
ATOM 861 C CA . PHE A 1 109 ? 7.622 -3.502 -6.696 1.00 87.31 109 PHE A CA 1
ATOM 862 C C . PHE A 1 109 ? 8.483 -4.554 -7.396 1.00 87.31 109 PHE A C 1
ATOM 864 O O . PHE A 1 109 ? 9.069 -5.424 -6.744 1.00 87.31 109 PHE A O 1
ATOM 871 N N . ASP A 1 110 ? 8.597 -4.433 -8.712 1.00 88.19 110 ASP A N 1
ATOM 872 C CA . ASP A 1 110 ? 9.485 -5.228 -9.559 1.00 88.19 110 ASP A CA 1
ATOM 873 C C . ASP A 1 110 ? 10.374 -4.276 -10.363 1.00 88.19 110 ASP A C 1
ATOM 875 O O . ASP A 1 110 ? 9.926 -3.639 -11.315 1.00 88.19 110 ASP A O 1
ATOM 879 N N . ASN A 1 111 ? 11.639 -4.172 -9.956 1.00 84.31 111 ASN A N 1
ATOM 880 C CA . ASN A 1 111 ? 12.644 -3.327 -10.599 1.00 84.31 111 ASN A CA 1
ATOM 881 C C . ASN A 1 111 ? 13.563 -4.143 -11.526 1.00 84.31 111 ASN A C 1
ATOM 883 O O . ASN A 1 111 ? 14.713 -3.766 -11.760 1.00 84.31 111 ASN A O 1
ATOM 887 N N . SER A 1 112 ? 13.096 -5.290 -12.029 1.00 85.75 112 SER A N 1
ATOM 888 C CA . SER A 1 112 ? 13.866 -6.087 -12.982 1.00 85.75 112 SER A CA 1
ATOM 889 C C . SER A 1 112 ? 14.076 -5.337 -14.300 1.00 85.75 112 SER A C 1
ATOM 891 O O . SER A 1 112 ? 13.275 -4.478 -14.683 1.00 85.75 112 SER A O 1
ATOM 893 N N . VAL A 1 113 ? 15.130 -5.687 -15.045 1.00 86.12 113 VAL A N 1
ATOM 894 C CA . VAL A 1 113 ? 15.350 -5.184 -16.421 1.00 86.12 113 VAL A CA 1
ATOM 895 C C . VAL A 1 113 ? 14.129 -5.448 -17.314 1.00 86.12 113 VAL A C 1
ATOM 897 O O . VAL A 1 113 ? 13.761 -4.624 -18.159 1.00 86.12 113 VAL A O 1
ATOM 900 N N . ALA A 1 114 ? 13.467 -6.590 -17.118 1.00 87.50 114 ALA A N 1
ATOM 901 C CA . ALA A 1 114 ? 12.288 -6.974 -17.880 1.00 87.50 114 ALA A CA 1
ATOM 902 C C . ALA A 1 114 ? 11.108 -6.021 -17.634 1.00 87.50 114 ALA A C 1
ATOM 904 O O . ALA A 1 114 ? 10.467 -5.614 -18.606 1.00 87.50 114 ALA A O 1
ATOM 905 N N . ASN A 1 115 ? 10.888 -5.608 -16.382 1.00 88.06 115 ASN A N 1
ATOM 906 C CA . ASN A 1 115 ? 9.731 -4.822 -15.952 1.00 88.06 115 ASN A CA 1
ATOM 907 C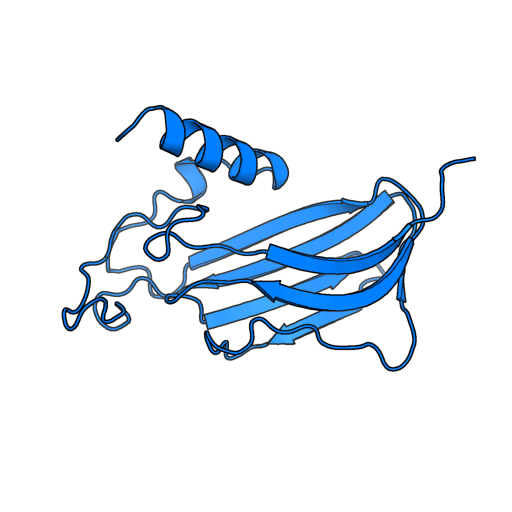 C . ASN A 1 115 ? 9.912 -3.291 -16.027 1.00 88.06 115 ASN A C 1
ATOM 909 O O . ASN A 1 115 ? 9.052 -2.541 -15.571 1.00 88.06 115 ASN A O 1
ATOM 913 N N . GLN A 1 116 ? 11.013 -2.797 -16.597 1.00 87.56 116 GLN A N 1
ATOM 914 C CA . GLN A 1 116 ? 11.222 -1.352 -16.695 1.00 87.56 116 GLN A CA 1
ATOM 915 C C . GLN A 1 116 ? 10.166 -0.662 -17.577 1.00 87.56 116 GLN A C 1
ATOM 917 O O . GLN A 1 116 ? 9.908 -1.142 -18.690 1.00 87.56 116 GLN A O 1
ATOM 922 N N . PRO A 1 117 ? 9.592 0.471 -17.128 1.00 86.31 117 PRO A N 1
ATOM 923 C CA . PRO A 1 117 ? 8.578 1.194 -17.879 1.00 86.31 117 PRO A CA 1
ATOM 924 C C . PRO A 1 117 ? 9.144 1.847 -19.143 1.00 86.31 117 PRO A C 1
ATOM 926 O O . PRO A 1 117 ? 10.344 2.095 -19.283 1.00 86.31 117 PRO A O 1
ATOM 929 N N . VAL A 1 118 ? 8.243 2.174 -20.068 1.00 87.62 118 VAL A N 1
ATOM 930 C CA . VAL A 1 118 ? 8.546 3.018 -21.226 1.00 87.62 118 VAL A CA 1
ATOM 931 C C . VAL A 1 118 ? 8.120 4.444 -20.902 1.00 87.62 118 VAL A C 1
ATOM 933 O O . VAL A 1 118 ? 6.942 4.708 -20.684 1.00 87.62 118 VAL A O 1
ATOM 936 N N . VAL A 1 119 ? 9.075 5.370 -20.894 1.00 82.75 119 VAL A N 1
ATOM 937 C CA . VAL A 1 119 ? 8.838 6.797 -20.644 1.00 82.75 119 VAL A CA 1
ATOM 938 C C . VAL A 1 119 ? 9.325 7.577 -21.859 1.00 82.75 119 VAL A C 1
ATOM 940 O O . VAL A 1 119 ? 10.443 7.364 -22.328 1.00 82.75 119 VAL A O 1
ATOM 943 N N . ALA A 1 120 ? 8.472 8.447 -22.410 1.00 84.06 120 ALA A N 1
ATOM 944 C CA . ALA A 1 120 ? 8.757 9.205 -23.635 1.00 84.06 120 ALA A CA 1
ATOM 945 C C . ALA A 1 120 ? 9.259 8.320 -24.803 1.00 84.06 120 ALA A C 1
ATOM 947 O O . ALA A 1 120 ? 10.209 8.659 -25.508 1.00 84.06 120 ALA A O 1
ATOM 948 N N . GLY A 1 121 ? 8.643 7.144 -24.976 1.00 87.19 121 GLY A N 1
ATOM 949 C CA . GLY A 1 121 ? 8.965 6.201 -26.052 1.00 87.19 121 GLY A CA 1
ATOM 950 C C . GLY A 1 121 ? 10.255 5.395 -25.860 1.00 87.19 121 GLY A C 1
ATOM 951 O O . GLY A 1 121 ? 10.633 4.650 -26.760 1.00 87.19 121 GLY A O 1
ATOM 952 N N . LYS A 1 122 ? 10.937 5.502 -24.712 1.00 86.19 122 LYS A N 1
ATOM 953 C CA . LYS A 1 122 ? 12.161 4.742 -24.417 1.00 86.19 122 LYS A CA 1
ATOM 954 C C . LYS A 1 122 ? 11.993 3.892 -23.164 1.00 86.19 122 LYS A C 1
ATOM 956 O O . LYS A 1 122 ? 11.515 4.382 -22.143 1.00 86.19 122 LYS A O 1
ATOM 961 N N . LYS A 1 123 ? 12.408 2.623 -23.235 1.00 84.94 123 LYS A N 1
ATOM 962 C CA . LYS A 1 123 ? 12.480 1.749 -22.057 1.00 84.94 123 LYS A CA 1
ATOM 963 C C . LYS A 1 123 ? 13.538 2.296 -21.100 1.00 84.94 123 LYS A C 1
ATOM 965 O O . LYS A 1 123 ? 14.653 2.598 -21.528 1.00 84.94 123 LYS A O 1
ATOM 970 N N . THR A 1 124 ? 13.185 2.474 -19.833 1.00 83.88 124 THR A N 1
ATOM 971 C CA . THR A 1 124 ? 14.131 2.958 -18.827 1.00 83.88 124 THR A CA 1
ATOM 972 C C . THR A 1 124 ? 15.112 1.855 -18.438 1.00 83.88 124 THR A C 1
ATOM 974 O O . THR A 1 124 ? 14.812 0.668 -18.537 1.00 83.88 124 THR A O 1
ATOM 977 N N . ASN A 1 125 ? 16.303 2.244 -17.985 1.00 80.38 125 ASN A N 1
ATOM 978 C CA . ASN A 1 125 ? 17.198 1.315 -17.300 1.00 80.38 125 ASN A CA 1
ATOM 979 C C . ASN A 1 125 ? 16.799 1.243 -15.824 1.00 80.38 125 ASN A C 1
ATOM 981 O O . ASN A 1 125 ? 16.423 2.289 -15.279 1.00 80.38 125 ASN A O 1
ATOM 985 N N . PRO A 1 126 ? 16.937 0.077 -15.166 1.00 77.00 126 PRO A N 1
ATOM 986 C CA . PRO A 1 126 ? 16.755 -0.012 -13.728 1.00 77.00 126 PRO A CA 1
ATOM 987 C C . PRO A 1 126 ? 17.675 0.979 -13.019 1.00 77.00 126 PRO A C 1
ATOM 989 O O . PRO A 1 126 ? 18.828 1.180 -13.409 1.00 77.00 126 PRO A O 1
ATOM 992 N N . LYS A 1 127 ? 17.156 1.612 -11.974 1.00 71.94 127 LYS A N 1
ATOM 993 C CA . LYS A 1 127 ? 17.897 2.536 -11.110 1.00 71.94 127 LYS A CA 1
ATOM 994 C C . LYS A 1 127 ? 17.584 2.212 -9.657 1.00 71.94 127 LYS A C 1
ATOM 996 O O . LYS A 1 127 ? 16.709 1.392 -9.378 1.00 71.94 127 LYS A O 1
ATOM 1001 N N . TYR A 1 128 ? 18.291 2.855 -8.733 1.00 64.94 128 TYR A N 1
ATOM 1002 C CA . TYR A 1 128 ? 17.877 2.845 -7.335 1.00 64.94 128 TYR A CA 1
ATOM 1003 C C . TYR A 1 128 ? 16.480 3.441 -7.224 1.00 64.94 128 TYR A C 1
ATOM 1005 O O . TYR A 1 128 ? 16.249 4.584 -7.617 1.00 64.94 128 TYR A O 1
ATOM 1013 N N . VAL A 1 129 ? 15.563 2.634 -6.708 1.00 62.69 129 VAL A N 1
ATOM 1014 C CA . VAL A 1 129 ? 14.185 3.029 -6.462 1.00 62.69 129 VAL A CA 1
ATOM 1015 C C . VAL A 1 129 ? 14.118 3.518 -5.031 1.00 62.69 129 VAL A C 1
ATOM 1017 O O . VAL A 1 129 ? 14.360 2.748 -4.107 1.00 62.69 129 VAL A O 1
ATOM 1020 N N . MET A 1 130 ? 13.806 4.795 -4.850 1.00 63.97 130 MET A N 1
ATOM 1021 C CA . MET A 1 130 ? 13.531 5.363 -3.535 1.00 63.97 130 MET A CA 1
ATOM 1022 C C . MET A 1 130 ? 12.095 5.857 -3.494 1.00 63.97 130 MET A C 1
ATOM 1024 O O . MET A 1 130 ? 11.483 6.083 -4.538 1.00 63.97 130 MET A O 1
ATOM 1028 N N . TRP A 1 131 ? 11.582 6.059 -2.284 1.00 62.19 131 TRP A N 1
ATOM 1029 C CA . TRP A 1 131 ? 10.364 6.831 -2.112 1.00 62.19 131 TRP A CA 1
ATOM 1030 C C . TRP A 1 131 ? 10.592 8.288 -2.513 1.00 62.19 131 TRP A C 1
ATOM 1032 O O . TRP A 1 131 ? 11.359 8.993 -1.853 1.00 62.19 131 TRP A O 1
ATOM 1042 N N . ALA A 1 132 ? 9.965 8.732 -3.599 1.00 60.00 132 ALA A N 1
ATOM 1043 C CA . ALA A 1 132 ? 10.000 10.128 -4.023 1.00 60.00 132 ALA A CA 1
ATOM 1044 C C . ALA A 1 132 ? 8.857 10.466 -4.989 1.00 60.00 132 ALA A C 1
ATOM 1046 O O . ALA A 1 132 ? 8.172 9.591 -5.502 1.00 60.00 132 ALA A O 1
ATOM 1047 N N . GLU A 1 133 ? 8.693 11.757 -5.263 1.00 58.50 133 GLU A N 1
ATOM 1048 C CA . GLU A 1 133 ? 7.590 12.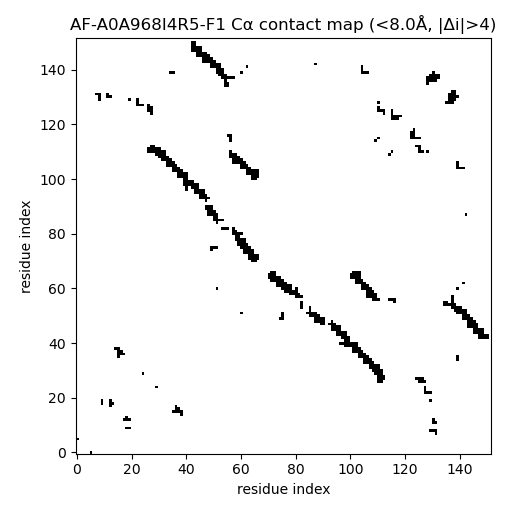292 -6.071 1.00 58.50 133 GLU A CA 1
ATOM 1049 C C . GLU A 1 133 ? 7.812 12.197 -7.587 1.00 58.50 133 GLU A C 1
ATOM 1051 O O . GLU A 1 133 ? 6.859 12.326 -8.354 1.00 58.50 133 GLU A O 1
ATOM 1056 N N . ALA A 1 134 ? 9.048 11.995 -8.060 1.00 58.19 134 ALA A N 1
ATOM 1057 C CA . ALA A 1 134 ? 9.271 11.893 -9.498 1.00 58.19 134 ALA A CA 1
ATOM 1058 C C . ALA A 1 134 ? 8.692 10.575 -10.026 1.00 58.19 134 ALA A C 1
ATOM 1060 O O . ALA A 1 134 ? 8.827 9.529 -9.400 1.00 58.19 134 ALA A O 1
ATOM 1061 N N . THR A 1 135 ? 8.137 10.595 -11.238 1.00 57.78 135 THR A N 1
ATOM 1062 C CA . THR A 1 135 ? 7.543 9.407 -11.884 1.00 57.78 135 THR A CA 1
ATOM 1063 C C . THR A 1 135 ? 8.542 8.258 -12.083 1.00 57.78 135 THR A C 1
ATOM 1065 O O . THR A 1 135 ? 8.145 7.121 -12.312 1.00 57.78 135 THR A O 1
ATOM 1068 N N . THR A 1 136 ? 9.843 8.559 -12.040 1.00 58.81 136 THR A N 1
ATOM 1069 C CA . THR A 1 136 ? 10.934 7.576 -12.133 1.00 58.81 136 THR A CA 1
ATOM 1070 C C . THR A 1 136 ? 11.431 7.069 -10.778 1.00 58.81 136 THR A C 1
ATOM 1072 O O . THR A 1 136 ? 12.266 6.169 -10.747 1.00 58.81 136 THR A O 1
ATOM 1075 N N . ASP A 1 137 ? 10.988 7.683 -9.684 1.00 67.62 137 ASP A N 1
ATOM 1076 C CA . ASP A 1 137 ? 11.083 7.131 -8.334 1.00 67.62 137 ASP A CA 1
ATOM 1077 C C . ASP A 1 137 ? 9.777 6.363 -8.031 1.00 67.62 137 ASP A C 1
ATOM 1079 O O . ASP A 1 137 ? 8.900 6.288 -8.889 1.00 67.62 137 ASP A O 1
ATOM 1083 N N . GLU A 1 138 ? 9.615 5.778 -6.845 1.00 73.50 138 GLU A N 1
ATOM 1084 C CA . GLU A 1 138 ? 8.376 5.073 -6.473 1.00 73.50 138 GLU A CA 1
ATOM 1085 C C . GLU A 1 138 ? 7.685 5.718 -5.270 1.00 73.50 138 GLU A C 1
ATOM 1087 O O . GLU A 1 138 ? 8.290 6.471 -4.513 1.00 73.50 138 GLU A O 1
ATOM 1092 N N . MET A 1 139 ? 6.413 5.384 -5.062 1.00 80.25 139 MET A N 1
ATOM 1093 C CA . MET A 1 139 ? 5.641 5.747 -3.871 1.00 80.25 139 MET A CA 1
ATOM 1094 C C . MET A 1 139 ? 4.872 4.534 -3.338 1.00 80.25 139 MET A C 1
ATOM 1096 O O . MET A 1 139 ? 4.574 3.593 -4.073 1.00 80.25 139 MET A O 1
ATOM 1100 N N . CYS A 1 140 ? 4.566 4.542 -2.041 1.00 84.38 140 CYS A N 1
ATOM 1101 C CA . CYS A 1 140 ? 3.735 3.531 -1.384 1.00 84.38 140 CYS A CA 1
ATOM 1102 C C . CYS A 1 140 ? 2.807 4.190 -0.357 1.00 84.38 140 CYS A C 1
ATOM 1104 O O . CYS A 1 140 ? 2.987 4.058 0.852 1.00 84.38 140 CYS A O 1
ATOM 1106 N N . LEU A 1 141 ? 1.815 4.940 -0.824 1.00 87.44 141 LEU A N 1
ATOM 1107 C CA . LEU A 1 141 ? 0.940 5.687 0.078 1.00 87.44 141 LEU A CA 1
ATOM 1108 C C . LEU A 1 141 ? -0.421 5.016 0.236 1.00 87.44 141 LEU A C 1
ATOM 1110 O O . LEU A 1 141 ? -1.006 4.510 -0.724 1.00 87.44 141 LEU A O 1
ATOM 1114 N N . ALA A 1 142 ? -0.944 5.099 1.457 1.00 90.88 142 ALA A N 1
ATOM 1115 C CA . ALA A 1 142 ? -2.370 5.025 1.717 1.00 90.88 142 ALA A CA 1
ATOM 1116 C C . ALA A 1 142 ? -2.944 6.445 1.697 1.00 90.88 142 ALA A C 1
ATOM 1118 O O . ALA A 1 142 ? -2.516 7.304 2.467 1.00 90.88 142 ALA A O 1
ATOM 1119 N N . ILE A 1 143 ? -3.934 6.680 0.844 1.00 91.88 143 ILE A N 1
ATOM 1120 C CA . ILE A 1 143 ? -4.709 7.920 0.818 1.00 91.88 143 ILE A CA 1
ATOM 1121 C C . ILE A 1 143 ? -5.999 7.661 1.586 1.00 91.88 143 ILE A C 1
ATOM 1123 O O . ILE A 1 143 ? -6.780 6.781 1.229 1.00 91.88 143 ILE A O 1
ATOM 1127 N N . LEU A 1 144 ? -6.210 8.405 2.666 1.00 93.44 144 LEU A N 1
ATOM 1128 C CA . LEU A 1 144 ? -7.371 8.256 3.535 1.00 93.44 144 LEU A CA 1
ATOM 1129 C C . LEU A 1 144 ? -8.294 9.453 3.351 1.00 93.44 144 LEU A C 1
ATOM 1131 O O . LEU A 1 144 ? -7.859 10.596 3.466 1.00 93.44 144 LEU A O 1
ATOM 1135 N N . MET A 1 145 ? -9.580 9.195 3.134 1.00 95.44 145 MET A N 1
ATOM 1136 C CA . MET A 1 145 ? -10.603 10.230 3.224 1.00 95.44 145 MET A CA 1
ATOM 1137 C C . MET A 1 145 ? -11.459 9.955 4.453 1.00 95.44 145 MET A C 1
ATOM 1139 O O . MET A 1 145 ? -12.220 8.983 4.508 1.00 95.44 145 MET A O 1
ATOM 1143 N N . ALA A 1 146 ? -11.295 10.803 5.460 1.00 94.69 146 ALA A N 1
ATOM 1144 C CA . ALA A 1 146 ? -11.858 10.600 6.780 1.00 94.69 146 ALA A CA 1
ATOM 1145 C C . ALA A 1 146 ? -12.395 11.907 7.366 1.00 94.69 146 ALA A C 1
ATOM 1147 O O . ALA A 1 146 ? -11.914 12.991 7.045 1.00 94.69 146 ALA A O 1
ATOM 1148 N N . ASN A 1 147 ? -13.367 11.787 8.267 1.00 95.38 147 ASN A N 1
ATOM 1149 C CA . ASN A 1 147 ? -13.687 12.854 9.208 1.00 95.38 147 ASN A CA 1
ATOM 1150 C C . ASN A 1 147 ? -12.816 12.669 10.455 1.00 95.38 147 ASN A C 1
ATOM 1152 O O . ASN A 1 147 ? -12.894 11.627 11.114 1.00 95.38 147 ASN A O 1
ATOM 1156 N N . VAL A 1 148 ? -11.994 13.669 10.756 1.00 90.88 148 VAL A N 1
ATOM 1157 C CA . VAL A 1 148 ? -11.129 13.701 11.934 1.00 90.88 148 VAL A CA 1
ATOM 1158 C C . VAL A 1 148 ? -11.897 14.335 13.083 1.00 90.88 148 VAL A C 1
ATOM 1160 O O . VAL A 1 148 ? -12.375 15.463 12.967 1.00 90.88 148 VAL A O 1
ATOM 1163 N N . LYS A 1 149 ? -12.012 13.625 14.205 1.00 83.19 149 LYS A N 1
ATOM 1164 C CA . LYS A 1 149 ? -12.598 14.211 15.408 1.00 83.19 149 LYS A CA 1
ATOM 1165 C C . LYS A 1 149 ? -11.539 15.091 16.071 1.00 83.19 149 LYS A C 1
ATOM 1167 O O . LYS A 1 149 ? -10.435 14.606 16.304 1.00 83.19 149 LYS A O 1
ATOM 1172 N N . PRO A 1 150 ? -11.830 16.366 16.376 1.00 73.5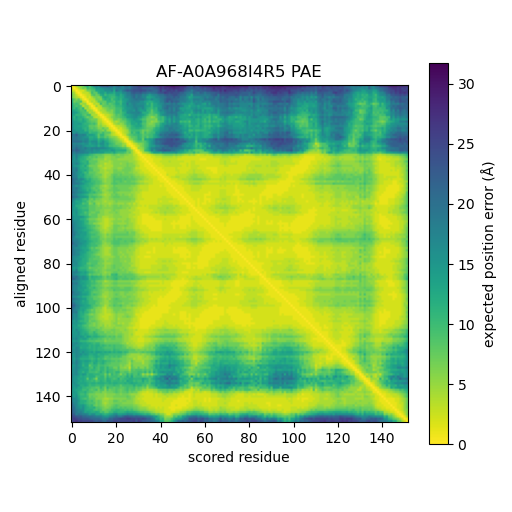0 150 PRO A N 1
ATOM 1173 C CA . PRO A 1 150 ? -10.912 17.187 17.149 1.00 73.50 150 PRO A CA 1
ATOM 1174 C C . PRO A 1 150 ? -10.582 16.490 18.469 1.00 73.50 150 PRO A C 1
ATOM 1176 O O . PRO A 1 150 ? -11.464 15.903 19.100 1.00 73.50 150 PRO A O 1
ATOM 1179 N N . ASN A 1 151 ? -9.319 16.556 18.886 1.00 64.62 151 ASN A N 1
ATOM 1180 C CA . ASN A 1 151 ? -8.961 16.166 20.243 1.00 64.62 151 ASN A CA 1
ATOM 1181 C C . ASN A 1 151 ? -9.653 17.154 21.196 1.00 64.62 151 ASN A C 1
ATOM 1183 O O . ASN A 1 151 ? -9.379 18.351 21.114 1.00 64.62 151 ASN A O 1
ATOM 1187 N N . SER A 1 152 ? -10.577 16.660 22.025 1.00 58.47 152 SER A N 1
ATOM 1188 C CA . SER A 1 152 ? -11.141 17.397 23.165 1.00 58.47 152 SER A CA 1
ATOM 1189 C C . SER A 1 152 ? -10.084 17.654 24.227 1.00 58.47 152 SER A C 1
ATOM 1191 O O . SER A 1 152 ? -9.321 16.690 24.483 1.00 58.47 152 SER A O 1
#